Protein AF-A0A2G6NQ14-F1 (afdb_monomer_lite)

Sequence (121 aa):
MKSPTEVLWEIFKLPFILIKEILIFLVKGHVLNDKTGAEFSKSSDYKKYLNSTNNGLLVDGHKLKLTPKHSYMHMMTVGRPGTYKTSGFIIPNIMEKAKTNCSLVINDPKREIHENTAGFL

pLDDT: mean 89.45, std 5.78, range [68.38, 96.25]

Secondary structure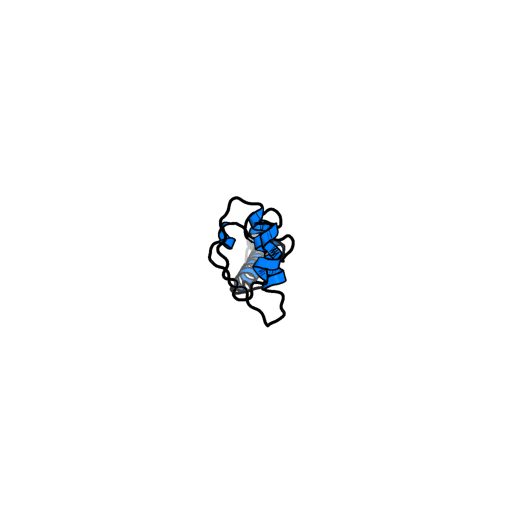 (DSSP, 8-state):
---HHHHHHHHHHHHHHHHHHHHHHHHHHHHHT---S--PPPHHHHTTTEETT--S-BSSSSS-EE-HHHHTS-------TTSSHIIIIIHHHHHHHHTSS-------TTSHHHHHHGGG-

Radius of gyration: 28.86 Å; chains: 1; bounding box: 61×29×87 Å

Structure (mmCIF, N/CA/C/O backbone):
data_AF-A0A2G6NQ14-F1
#
_entry.id   AF-A0A2G6NQ14-F1
#
loop_
_atom_site.group_PDB
_atom_site.id
_atom_site.type_symbol
_atom_site.label_atom_id
_atom_site.label_alt_id
_atom_site.label_comp_id
_atom_site.label_asym_id
_atom_site.label_entity_id
_atom_site.label_seq_id
_atom_site.pdbx_PDB_ins_code
_atom_site.Cartn_x
_atom_site.Cartn_y
_atom_site.Cartn_z
_atom_site.occupancy
_atom_site.B_iso_or_equiv
_atom_site.auth_seq_id
_atom_site.auth_comp_id
_atom_site.auth_asym_id
_atom_site.auth_atom_id
_atom_site.pdbx_PDB_model_num
ATOM 1 N N . MET A 1 1 ? 30.840 16.351 -65.582 1.00 70.75 1 MET A N 1
ATOM 2 C CA . MET A 1 1 ? 31.472 15.255 -64.812 1.00 70.75 1 MET A CA 1
ATOM 3 C C . MET A 1 1 ? 31.751 15.787 -63.420 1.00 70.75 1 MET A C 1
ATOM 5 O O . MET A 1 1 ? 32.340 16.856 -63.341 1.00 70.75 1 MET A O 1
ATOM 9 N N . LYS A 1 2 ? 31.277 15.118 -62.359 1.00 68.38 2 LYS A N 1
ATOM 10 C CA . LYS A 1 2 ? 31.627 15.506 -60.982 1.00 68.38 2 LYS A CA 1
ATOM 11 C C . LYS A 1 2 ? 33.134 15.346 -60.777 1.00 68.38 2 LYS A C 1
ATOM 13 O O . LYS A 1 2 ? 33.726 14.412 -61.323 1.00 68.38 2 LYS A O 1
ATOM 18 N N . SER A 1 3 ? 33.738 16.255 -60.020 1.00 81.31 3 SER A N 1
ATOM 19 C CA . SER A 1 3 ? 35.160 16.185 -59.681 1.00 81.31 3 SER A CA 1
ATOM 20 C C . SER A 1 3 ? 35.444 14.927 -58.839 1.00 81.31 3 SER A C 1
ATOM 22 O O . SER A 1 3 ? 34.628 14.580 -57.982 1.00 81.31 3 SER A O 1
ATOM 24 N N . PRO A 1 4 ? 36.601 14.253 -58.999 1.00 80.00 4 PRO A N 1
ATOM 25 C CA . PRO A 1 4 ? 36.987 13.107 -58.166 1.00 80.00 4 PRO A CA 1
ATOM 26 C C . PRO A 1 4 ? 36.913 13.392 -56.656 1.00 80.00 4 PRO A C 1
ATOM 28 O O . PRO A 1 4 ? 36.573 12.515 -55.863 1.00 80.00 4 PRO A O 1
ATOM 31 N N . THR A 1 5 ? 37.179 14.639 -56.258 1.00 81.00 5 THR A N 1
ATOM 32 C CA . THR A 1 5 ? 37.089 15.095 -54.864 1.00 81.00 5 THR A CA 1
ATOM 33 C C . THR A 1 5 ? 35.648 15.191 -54.358 1.00 81.00 5 THR A C 1
ATOM 35 O O . THR A 1 5 ? 35.390 14.912 -53.190 1.00 81.00 5 THR A O 1
ATOM 38 N N . GLU A 1 6 ? 34.691 15.519 -55.229 1.00 81.25 6 GLU A N 1
ATOM 39 C CA . GLU A 1 6 ? 33.263 15.565 -54.890 1.00 81.25 6 GLU A CA 1
ATOM 40 C C . GLU A 1 6 ? 32.702 14.156 -54.680 1.00 81.25 6 GLU A C 1
ATOM 42 O O . GLU A 1 6 ? 31.927 13.934 -53.753 1.00 81.25 6 GLU A O 1
ATOM 47 N N . VAL A 1 7 ? 33.145 13.187 -55.488 1.00 81.31 7 VAL A N 1
ATOM 48 C CA . VAL A 1 7 ? 32.735 11.779 -55.363 1.00 81.31 7 VAL A CA 1
ATOM 49 C C . VAL A 1 7 ? 33.241 11.171 -54.050 1.00 81.31 7 VAL A C 1
ATOM 51 O O . VAL A 1 7 ? 32.478 10.525 -53.333 1.00 81.31 7 VAL A O 1
ATOM 54 N N . LEU A 1 8 ? 34.502 11.428 -53.686 1.00 79.75 8 LEU A N 1
ATOM 55 C CA . LEU A 1 8 ? 35.075 10.994 -52.404 1.00 79.75 8 LEU A CA 1
ATOM 56 C C . LEU A 1 8 ? 34.334 11.598 -51.202 1.00 79.75 8 LEU A C 1
ATOM 58 O O . LEU A 1 8 ? 34.091 10.915 -50.206 1.00 79.75 8 LEU A O 1
ATOM 62 N N . TRP A 1 9 ? 33.938 12.866 -51.307 1.00 81.38 9 TRP A N 1
ATOM 63 C CA . TRP A 1 9 ? 33.191 13.559 -50.261 1.00 81.38 9 TRP A CA 1
ATOM 64 C C . TRP A 1 9 ? 31.756 13.042 -50.102 1.00 81.38 9 TRP A C 1
ATOM 66 O O . TRP A 1 9 ? 31.259 12.944 -48.978 1.00 81.38 9 TRP A O 1
ATOM 76 N N . GLU A 1 10 ? 31.094 12.671 -51.201 1.00 81.81 10 GLU A N 1
ATOM 77 C CA . GLU A 1 10 ? 29.778 12.023 -51.153 1.00 81.81 10 GLU A CA 1
ATOM 78 C C . GLU A 1 10 ? 29.854 10.659 -50.463 1.00 81.81 10 GLU A C 1
ATOM 80 O O . GLU A 1 10 ? 29.063 10.401 -49.555 1.00 81.81 10 GLU A O 1
ATOM 85 N N . ILE A 1 11 ? 30.853 9.836 -50.797 1.00 83.00 11 ILE A N 1
ATOM 86 C CA . ILE A 1 11 ? 31.058 8.521 -50.168 1.00 83.00 11 ILE A CA 1
ATOM 87 C C . ILE A 1 11 ? 31.311 8.659 -48.662 1.00 83.00 11 ILE A C 1
ATOM 89 O O . ILE A 1 11 ? 30.742 7.913 -47.865 1.00 83.00 11 ILE A O 1
ATOM 93 N N . PHE A 1 12 ? 32.107 9.649 -48.256 1.00 87.88 12 PHE A N 1
ATOM 94 C CA . PHE A 1 12 ? 32.409 9.899 -46.846 1.00 87.88 12 PHE A CA 1
ATOM 95 C C . PHE A 1 12 ? 31.173 10.305 -46.021 1.00 87.88 12 PHE A C 1
ATOM 97 O O . PHE A 1 12 ? 31.077 9.976 -44.839 1.00 87.88 12 PHE A O 1
ATOM 104 N N . LYS A 1 13 ? 30.201 10.998 -46.628 1.00 87.44 13 LYS A N 1
ATOM 105 C CA . LYS A 1 13 ? 28.978 11.464 -45.947 1.00 87.44 13 LYS A CA 1
ATOM 106 C C . LYS A 1 13 ? 27.884 10.407 -45.819 1.00 87.44 13 LYS A C 1
ATOM 108 O O . LYS A 1 13 ? 27.055 10.517 -44.914 1.00 87.44 13 LYS A O 1
ATOM 113 N N . LEU A 1 14 ? 27.873 9.397 -46.690 1.00 84.88 14 LEU A N 1
ATOM 114 C CA . LEU A 1 14 ? 26.878 8.318 -46.683 1.00 84.88 14 LEU A CA 1
ATOM 115 C C . LEU A 1 14 ? 26.645 7.667 -45.305 1.00 84.88 14 LEU A C 1
ATOM 117 O O . LEU A 1 14 ? 25.479 7.567 -44.917 1.00 84.88 14 LEU A O 1
ATOM 121 N N . PRO A 1 15 ? 27.670 7.270 -44.521 1.00 86.50 15 PRO A N 1
ATOM 122 C CA . PRO A 1 15 ? 27.442 6.659 -43.209 1.00 86.50 15 PRO A CA 1
ATOM 123 C C . PRO A 1 15 ? 26.750 7.610 -42.225 1.00 86.50 15 PRO A C 1
ATOM 125 O O . PRO A 1 15 ? 25.872 7.187 -41.479 1.00 86.50 15 PRO A O 1
ATOM 128 N N . PHE A 1 16 ? 27.077 8.904 -42.249 1.00 90.25 16 PHE A N 1
ATOM 129 C CA . PHE A 1 16 ? 26.460 9.897 -41.364 1.00 90.25 16 PHE A CA 1
ATOM 130 C C . PHE A 1 16 ? 24.995 10.162 -41.719 1.00 90.25 16 PHE A C 1
ATOM 132 O O . PHE A 1 16 ? 24.162 10.314 -40.826 1.00 90.25 16 PHE A O 1
ATOM 139 N N . ILE A 1 17 ? 24.670 10.181 -43.016 1.00 88.31 17 ILE A N 1
ATOM 140 C CA . ILE A 1 17 ? 23.284 10.287 -43.490 1.00 88.31 17 ILE A CA 1
ATOM 141 C C . ILE A 1 17 ? 22.499 9.045 -43.056 1.00 88.31 17 ILE A C 1
ATOM 143 O O . ILE A 1 17 ? 21.422 9.179 -42.485 1.00 88.31 17 ILE A O 1
ATOM 147 N N . LEU A 1 18 ? 23.064 7.849 -43.234 1.00 90.81 18 LEU A N 1
ATOM 148 C CA . LEU A 1 18 ? 22.415 6.601 -42.836 1.00 90.81 18 LEU A CA 1
ATOM 149 C C . LEU A 1 18 ? 22.150 6.543 -41.322 1.00 90.81 18 LEU A C 1
ATOM 151 O O . LEU A 1 18 ? 21.047 6.201 -40.902 1.00 90.81 18 LEU A O 1
ATOM 155 N N . ILE A 1 19 ? 23.128 6.937 -40.500 1.00 92.56 19 ILE A N 1
ATOM 156 C CA . ILE A 1 19 ? 22.975 7.021 -39.038 1.00 92.56 19 ILE A CA 1
ATOM 157 C C . ILE A 1 19 ? 21.860 8.001 -38.664 1.00 92.56 19 ILE A C 1
ATOM 159 O O . ILE A 1 19 ? 21.044 7.692 -37.796 1.00 92.56 19 ILE A O 1
ATOM 163 N N . LYS A 1 20 ? 21.796 9.165 -39.321 1.00 92.56 20 LYS A N 1
ATOM 164 C CA . LYS A 1 20 ? 20.746 10.162 -39.084 1.00 92.56 20 LYS A CA 1
ATOM 165 C C . LYS A 1 20 ? 19.358 9.599 -39.400 1.00 92.56 20 LYS A C 1
ATOM 167 O O . LYS A 1 20 ? 18.454 9.768 -38.587 1.00 92.56 20 LYS A O 1
ATOM 172 N N . GLU A 1 21 ? 19.193 8.919 -40.532 1.00 88.88 21 GLU A N 1
ATOM 173 C CA . GLU A 1 21 ? 17.908 8.320 -40.914 1.00 88.88 21 GLU A CA 1
ATOM 174 C C . GLU A 1 21 ? 17.485 7.204 -39.948 1.00 88.88 21 GLU A C 1
ATOM 176 O O . GLU A 1 21 ? 16.329 7.158 -39.528 1.00 88.88 21 GLU A O 1
ATOM 181 N N . ILE A 1 22 ? 18.426 6.361 -39.505 1.00 90.69 22 ILE A N 1
ATOM 182 C CA . ILE A 1 22 ? 18.168 5.338 -38.477 1.00 90.69 22 ILE A CA 1
ATOM 183 C C . ILE A 1 22 ? 17.756 5.993 -37.154 1.00 90.69 22 ILE A C 1
ATOM 185 O O . ILE A 1 22 ? 16.787 5.567 -36.527 1.00 90.69 22 ILE A O 1
ATOM 189 N N . LEU A 1 23 ? 18.455 7.047 -36.729 1.00 91.94 23 LEU A N 1
ATOM 190 C CA . LEU A 1 23 ? 18.142 7.760 -35.493 1.00 91.94 23 LEU A CA 1
ATOM 191 C C . LEU A 1 23 ? 16.746 8.395 -35.557 1.00 91.94 23 LEU A C 1
ATOM 193 O O . LEU A 1 23 ? 15.964 8.252 -34.618 1.00 91.94 23 LEU A O 1
ATOM 197 N N . ILE A 1 24 ? 16.409 9.045 -36.675 1.00 89.94 24 ILE A N 1
ATOM 198 C CA . ILE A 1 24 ? 15.078 9.618 -36.911 1.00 89.94 24 ILE A CA 1
ATOM 199 C C . ILE A 1 24 ? 14.017 8.520 -36.881 1.00 89.94 24 ILE A C 1
ATOM 201 O O . ILE A 1 24 ? 12.982 8.699 -36.242 1.00 89.94 24 ILE A O 1
ATOM 205 N N . PHE A 1 25 ? 14.269 7.381 -37.527 1.00 90.06 25 PHE A N 1
ATOM 206 C CA . PHE A 1 25 ? 13.352 6.247 -37.528 1.00 90.06 25 PHE A CA 1
ATOM 207 C C . PHE A 1 25 ? 13.106 5.704 -36.114 1.00 90.06 25 PHE A C 1
ATOM 209 O O . PHE A 1 25 ? 11.954 5.497 -35.738 1.00 90.06 25 PHE A O 1
ATOM 216 N N . LEU A 1 26 ? 14.157 5.537 -35.306 1.00 88.81 26 LEU A N 1
ATOM 217 C CA . LEU A 1 26 ? 14.043 5.061 -33.924 1.00 88.81 26 LEU A CA 1
ATOM 218 C C . LEU A 1 26 ? 13.287 6.052 -33.033 1.00 88.81 26 LEU A C 1
ATOM 220 O O . LEU A 1 26 ? 12.372 5.652 -32.313 1.00 88.81 26 LEU A O 1
ATOM 224 N N . VAL A 1 27 ? 13.620 7.344 -33.110 1.00 88.00 27 VAL A N 1
ATOM 225 C CA . VAL A 1 27 ? 12.934 8.395 -32.339 1.00 88.00 27 VAL A CA 1
ATOM 226 C C . VAL A 1 27 ? 11.464 8.476 -32.744 1.00 88.00 27 VAL A C 1
ATOM 228 O O . VAL A 1 27 ? 10.583 8.453 -31.886 1.00 88.00 27 VAL A O 1
ATOM 231 N N . LYS A 1 28 ? 11.178 8.505 -34.048 1.00 84.88 28 LYS A N 1
ATOM 232 C CA . LYS A 1 28 ? 9.810 8.574 -34.572 1.00 84.88 28 LYS A CA 1
ATOM 233 C C . LYS A 1 28 ? 9.016 7.315 -34.223 1.00 84.88 28 LYS A C 1
ATOM 235 O O . LYS A 1 28 ? 7.858 7.423 -33.840 1.00 84.88 28 LYS A O 1
ATOM 240 N N . GLY A 1 29 ? 9.642 6.141 -34.286 1.00 81.12 29 GLY A N 1
ATOM 241 C CA . GLY A 1 29 ? 9.044 4.876 -33.871 1.00 81.12 29 GLY A CA 1
ATOM 242 C C . GLY A 1 29 ? 8.717 4.836 -32.380 1.00 81.12 29 GLY A C 1
ATOM 243 O O . GLY A 1 29 ? 7.668 4.320 -32.012 1.00 81.12 29 GLY A O 1
ATOM 244 N N . HIS A 1 30 ? 9.561 5.407 -31.520 1.00 80.81 30 HIS A N 1
ATOM 245 C CA . HIS A 1 30 ? 9.285 5.478 -30.085 1.00 80.81 30 HIS A CA 1
ATOM 246 C C . HIS A 1 30 ? 8.148 6.460 -29.768 1.00 80.81 30 HIS A C 1
ATOM 248 O O . HIS A 1 30 ? 7.215 6.098 -29.061 1.00 80.81 30 HIS A O 1
ATOM 254 N N . VAL A 1 31 ? 8.178 7.659 -30.360 1.00 80.56 31 VAL A N 1
ATOM 255 C CA . VAL A 1 31 ? 7.166 8.707 -30.138 1.00 80.56 31 VAL A CA 1
ATOM 256 C C . VAL A 1 31 ? 5.793 8.308 -30.685 1.00 80.56 31 VAL A C 1
ATOM 258 O O . VAL A 1 31 ? 4.782 8.556 -30.040 1.00 80.56 31 VAL A O 1
ATOM 261 N N . LEU A 1 32 ? 5.732 7.672 -31.860 1.00 78.44 32 LEU A N 1
ATOM 262 C CA . LEU A 1 32 ? 4.459 7.252 -32.461 1.00 78.44 32 LEU A CA 1
ATOM 263 C C . LEU A 1 32 ? 3.849 6.011 -31.797 1.00 78.44 32 LEU A C 1
ATOM 265 O O . LEU A 1 32 ? 2.648 5.789 -31.927 1.00 78.44 32 LEU A O 1
ATOM 269 N N . ASN A 1 33 ? 4.658 5.198 -31.114 1.00 74.50 33 ASN A N 1
ATOM 270 C CA . ASN A 1 33 ? 4.178 4.032 -30.371 1.00 74.50 33 ASN A CA 1
ATOM 271 C C . ASN A 1 33 ? 3.864 4.343 -28.905 1.00 74.50 33 ASN A C 1
ATOM 273 O O . ASN A 1 33 ? 3.498 3.422 -28.170 1.00 74.50 33 ASN A O 1
ATOM 277 N N . ASP A 1 34 ? 4.002 5.600 -28.475 1.00 75.62 34 ASP A N 1
ATOM 278 C CA . ASP A 1 34 ? 3.629 5.997 -27.127 1.00 75.62 34 ASP A CA 1
ATOM 279 C C . ASP A 1 34 ? 2.102 5.938 -26.990 1.00 75.62 34 ASP A C 1
ATOM 281 O O . ASP A 1 34 ? 1.352 6.689 -27.621 1.00 75.62 34 ASP A O 1
ATOM 285 N N . LYS A 1 35 ? 1.627 4.961 -26.219 1.00 78.38 35 LYS A N 1
ATOM 286 C CA . LYS A 1 35 ? 0.200 4.728 -26.005 1.00 78.38 35 LYS A CA 1
ATOM 287 C C . LYS A 1 35 ? -0.211 5.476 -24.750 1.00 78.38 35 LYS A C 1
ATOM 289 O O . LYS A 1 35 ? 0.043 5.023 -23.639 1.00 78.38 35 LYS A O 1
ATOM 294 N N . THR A 1 36 ? -0.888 6.604 -24.924 1.00 79.81 36 THR A N 1
ATOM 295 C CA . THR A 1 36 ? -1.510 7.318 -23.809 1.00 79.81 36 THR A CA 1
ATOM 296 C C . THR A 1 36 ? -2.786 6.592 -23.376 1.00 79.81 36 THR A C 1
ATOM 298 O O . THR A 1 36 ? -3.618 6.213 -24.200 1.00 79.81 36 THR A O 1
ATOM 301 N N . GLY A 1 37 ? -2.945 6.352 -22.073 1.00 83.25 37 GLY A N 1
ATOM 302 C CA . GLY A 1 37 ? -4.126 5.671 -21.545 1.00 83.25 37 GLY A CA 1
ATOM 303 C C . GLY A 1 37 ? -3.884 4.955 -20.222 1.00 83.25 37 GLY A C 1
ATOM 304 O O . GLY A 1 37 ? -2.883 5.177 -19.546 1.00 83.25 37 GLY A O 1
ATOM 305 N N . ALA A 1 38 ? -4.837 4.102 -19.848 1.00 87.56 38 ALA A N 1
ATOM 306 C CA . ALA A 1 38 ? -4.706 3.231 -18.691 1.00 87.56 38 ALA A CA 1
ATOM 307 C C . ALA A 1 38 ? -3.952 1.955 -19.079 1.00 87.56 38 ALA A C 1
ATOM 309 O O . ALA A 1 38 ? -4.326 1.262 -20.024 1.00 87.56 38 ALA A O 1
ATOM 310 N N . GLU A 1 39 ? -2.926 1.623 -18.306 1.00 88.69 39 GLU A N 1
ATOM 311 C CA . GLU A 1 39 ? -2.198 0.367 -18.421 1.00 88.69 39 GLU A CA 1
ATOM 312 C C . GLU A 1 39 ? -2.094 -0.319 -17.060 1.00 88.69 39 GLU A C 1
ATOM 314 O O . GLU A 1 39 ? -2.210 0.309 -16.003 1.00 88.69 39 GLU A O 1
ATOM 319 N N . PHE A 1 40 ? -1.864 -1.631 -17.079 1.00 90.94 40 PHE A N 1
ATOM 320 C CA . PHE A 1 40 ? -1.488 -2.329 -15.861 1.00 90.94 40 PHE A CA 1
ATOM 321 C C . PHE A 1 40 ? -0.091 -1.882 -15.443 1.00 90.94 40 PHE A C 1
ATOM 323 O O . PHE A 1 40 ? 0.886 -2.074 -16.163 1.00 90.94 40 PHE A O 1
ATOM 330 N N . SER A 1 41 ? -0.015 -1.299 -14.252 1.00 89.50 41 SER A N 1
ATOM 331 C CA . SER A 1 41 ? 1.232 -0.815 -13.676 1.00 89.50 41 SER A CA 1
ATOM 332 C C . SER A 1 41 ? 2.233 -1.956 -13.475 1.00 89.50 41 SER A C 1
ATOM 334 O O . SER A 1 41 ? 1.886 -3.008 -12.924 1.00 89.50 41 SER A O 1
ATOM 336 N N . LYS A 1 42 ? 3.495 -1.748 -13.865 1.00 92.25 42 LYS A N 1
ATOM 337 C CA . LYS A 1 42 ? 4.581 -2.675 -13.521 1.00 92.25 42 LYS A CA 1
ATOM 338 C C . LYS A 1 42 ? 5.015 -2.436 -12.081 1.00 92.25 42 LYS A C 1
ATOM 340 O O . LYS A 1 42 ? 4.838 -1.354 -11.520 1.00 92.25 42 LYS A O 1
ATOM 345 N N . SER A 1 43 ? 5.695 -3.415 -11.483 1.00 91.50 43 SER A N 1
ATOM 346 C CA . SER A 1 43 ? 6.239 -3.252 -10.130 1.00 91.50 43 SER A CA 1
ATOM 347 C C . SER A 1 43 ? 7.194 -2.074 -9.974 1.00 91.50 43 SER A C 1
ATOM 349 O O . SER A 1 43 ? 7.280 -1.523 -8.883 1.00 91.50 43 SER A O 1
ATOM 351 N N . SER A 1 44 ? 7.905 -1.665 -11.022 1.00 91.75 44 SER A N 1
ATOM 352 C CA . SER A 1 44 ? 8.726 -0.447 -11.005 1.00 91.75 44 SER A CA 1
ATOM 353 C C . SER A 1 44 ? 7.900 0.825 -10.828 1.00 91.75 44 SER A C 1
ATOM 355 O O . SER A 1 44 ? 8.364 1.781 -10.205 1.00 91.75 44 SER A O 1
ATOM 357 N N . ASP A 1 45 ? 6.684 0.834 -11.363 1.00 91.44 45 ASP A N 1
ATOM 358 C CA . ASP A 1 45 ? 5.892 2.045 -11.522 1.00 91.44 45 ASP A CA 1
ATOM 359 C C . ASP A 1 45 ? 5.115 2.307 -10.238 1.00 91.44 45 ASP A C 1
ATOM 361 O O . ASP A 1 45 ? 5.221 3.396 -9.665 1.00 91.44 45 ASP A O 1
ATOM 365 N N . TYR A 1 46 ? 4.438 1.278 -9.708 1.00 93.25 46 TYR A N 1
ATOM 366 C CA . TYR A 1 46 ? 3.687 1.438 -8.468 1.00 93.25 46 TYR A CA 1
ATOM 367 C C . TYR A 1 46 ? 4.567 1.558 -7.230 1.00 93.25 46 TYR A C 1
ATOM 369 O O . TYR A 1 46 ? 4.142 2.192 -6.268 1.00 93.25 46 TYR A O 1
ATOM 377 N N . LYS A 1 47 ? 5.797 1.019 -7.220 1.00 94.62 47 LYS A N 1
ATOM 378 C CA . LYS A 1 47 ? 6.698 1.092 -6.046 1.00 94.62 47 LYS A CA 1
ATOM 379 C C . LYS A 1 47 ? 6.917 2.522 -5.543 1.00 94.62 47 LYS A C 1
ATOM 381 O O . LYS A 1 47 ? 7.162 2.713 -4.352 1.00 94.62 47 LYS A O 1
ATOM 386 N N . LYS A 1 48 ? 6.789 3.515 -6.430 1.00 93.25 48 LYS A N 1
ATOM 387 C CA . LYS A 1 48 ? 6.886 4.947 -6.111 1.00 93.25 48 LYS A CA 1
ATOM 388 C C . LYS A 1 48 ? 5.788 5.423 -5.154 1.00 93.25 48 LYS A C 1
ATOM 390 O O . LYS A 1 48 ? 6.026 6.338 -4.374 1.00 93.25 48 LYS A O 1
ATOM 395 N N . TYR A 1 49 ? 4.599 4.819 -5.203 1.00 93.62 49 TYR A N 1
ATOM 396 C CA . TYR A 1 49 ? 3.442 5.230 -4.398 1.00 93.62 49 TYR A CA 1
ATOM 397 C C . TYR A 1 49 ? 2.828 4.117 -3.538 1.00 93.62 49 TYR A C 1
ATOM 399 O O . TYR A 1 49 ? 2.064 4.439 -2.630 1.00 93.62 49 TYR A O 1
ATOM 407 N N . LEU A 1 50 ? 3.173 2.850 -3.778 1.00 96.12 50 LEU A N 1
ATOM 408 C CA . LEU A 1 50 ? 2.687 1.658 -3.085 1.00 96.12 50 LEU A CA 1
ATOM 409 C C . LEU A 1 50 ? 3.868 0.735 -2.737 1.00 96.12 50 LEU A C 1
ATOM 411 O O . LEU A 1 50 ? 4.431 0.060 -3.599 1.00 96.12 50 LEU A O 1
ATOM 415 N N . ASN A 1 51 ? 4.263 0.704 -1.466 1.00 96.25 51 ASN A N 1
ATOM 416 C CA . ASN A 1 51 ? 5.370 -0.115 -0.966 1.00 96.25 51 ASN A CA 1
ATOM 417 C C . ASN A 1 51 ? 5.232 -0.339 0.552 1.00 96.25 51 ASN A C 1
ATOM 419 O O . ASN A 1 51 ? 4.387 0.268 1.204 1.00 96.25 51 ASN A O 1
ATOM 423 N N . SER A 1 52 ? 6.049 -1.221 1.129 1.00 95.62 52 SER A N 1
ATOM 424 C CA . SER A 1 52 ? 5.945 -1.579 2.552 1.00 95.62 52 SER A CA 1
ATOM 425 C C . SER A 1 52 ? 6.480 -0.530 3.521 1.00 95.62 52 SER A C 1
ATOM 427 O O . SER A 1 52 ? 6.122 -0.546 4.696 1.00 95.62 52 SER A O 1
ATOM 429 N N . THR A 1 53 ? 7.328 0.376 3.040 1.00 93.94 53 THR A N 1
ATOM 430 C CA . THR A 1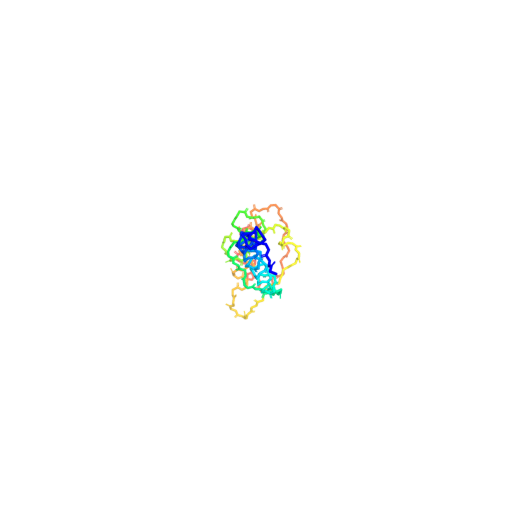 53 ? 7.933 1.445 3.844 1.00 93.94 53 THR A CA 1
ATOM 431 C C . THR A 1 53 ? 7.045 2.680 3.968 1.00 93.94 53 THR A C 1
ATOM 433 O O . THR A 1 53 ? 7.327 3.560 4.773 1.00 93.94 53 THR A O 1
ATOM 436 N N . ASN A 1 54 ? 5.974 2.769 3.178 1.00 95.56 54 ASN A N 1
ATOM 437 C CA . ASN A 1 54 ? 5.033 3.875 3.257 1.00 95.56 54 ASN A CA 1
ATOM 438 C C . ASN A 1 54 ? 4.169 3.804 4.528 1.00 95.56 54 ASN A C 1
ATOM 440 O O . ASN A 1 54 ? 3.924 2.736 5.083 1.00 95.56 54 ASN A O 1
ATOM 444 N N . ASN A 1 55 ? 3.621 4.956 4.929 1.00 92.69 55 ASN A N 1
ATOM 445 C CA . ASN A 1 55 ? 2.858 5.114 6.177 1.00 92.69 55 ASN A CA 1
ATOM 446 C C . ASN A 1 55 ? 1.366 5.438 5.964 1.00 92.69 55 ASN A C 1
ATOM 448 O O . ASN A 1 55 ? 0.666 5.841 6.894 1.00 92.69 55 ASN A O 1
ATOM 452 N N . GLY A 1 56 ? 0.863 5.299 4.738 1.00 94.44 56 GLY A N 1
ATOM 453 C CA . GLY A 1 56 ? -0.543 5.513 4.402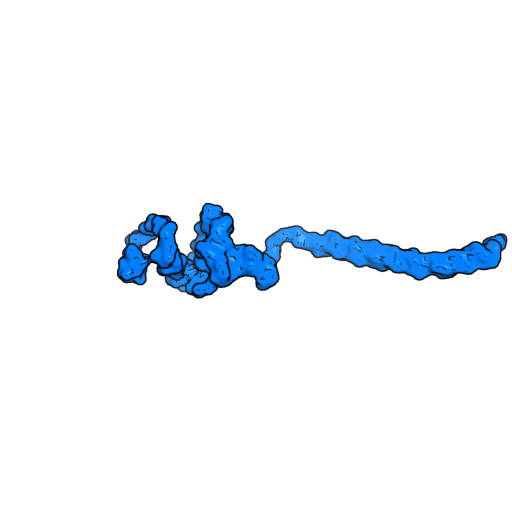 1.00 94.44 56 GLY A CA 1
ATOM 454 C C . GLY A 1 56 ? -1.407 4.268 4.605 1.00 94.44 56 GLY A C 1
ATOM 455 O O . GLY A 1 56 ? -1.168 3.493 5.532 1.00 94.44 56 GLY A O 1
ATOM 456 N N . LEU A 1 57 ? -2.451 4.113 3.794 1.00 94.88 57 LEU A N 1
ATOM 457 C CA . LEU A 1 57 ? -3.399 2.999 3.883 1.00 94.88 57 LEU A CA 1
ATOM 458 C C . LEU A 1 57 ? -2.819 1.722 3.267 1.00 94.88 57 LEU A C 1
ATOM 460 O O . LEU A 1 57 ? -2.145 1.770 2.238 1.00 94.88 57 LEU A O 1
ATOM 464 N N . LEU A 1 58 ? -3.094 0.587 3.898 1.00 95.31 58 LEU A N 1
ATOM 465 C CA . LEU A 1 58 ? -2.733 -0.751 3.447 1.00 95.31 58 LEU A CA 1
ATOM 466 C C . LEU A 1 58 ? -3.704 -1.205 2.349 1.00 95.31 58 LEU A C 1
ATOM 468 O O . LEU A 1 58 ? -4.914 -1.179 2.557 1.00 95.31 58 LEU A O 1
ATOM 472 N N . VAL A 1 59 ? -3.203 -1.609 1.182 1.00 93.56 59 VAL A N 1
ATOM 473 C CA . VAL A 1 59 ? -4.065 -1.931 0.022 1.00 93.56 59 VAL A CA 1
ATOM 474 C C . VAL A 1 59 ? -4.119 -3.425 -0.272 1.00 93.56 59 VAL A C 1
ATOM 476 O O . VAL A 1 59 ? -5.153 -3.925 -0.699 1.00 93.56 59 VAL A O 1
ATOM 479 N N . ASP A 1 60 ? -3.032 -4.152 -0.020 1.00 90.88 60 ASP A N 1
ATOM 480 C CA . ASP A 1 60 ? -2.937 -5.598 -0.263 1.00 90.88 60 ASP A CA 1
ATOM 481 C C . ASP A 1 60 ? -3.440 -6.451 0.914 1.00 90.88 60 ASP A C 1
ATOM 483 O O . ASP A 1 60 ? -3.376 -7.676 0.853 1.00 90.88 60 ASP A O 1
ATOM 487 N N . GLY A 1 61 ? -3.881 -5.810 2.001 1.00 90.12 61 GLY A N 1
ATOM 488 C CA . GLY A 1 61 ? -4.277 -6.476 3.241 1.00 90.12 61 GLY A CA 1
ATOM 489 C C . GLY A 1 61 ? -3.115 -7.081 4.034 1.00 90.12 61 GLY A C 1
ATOM 490 O O . GLY A 1 61 ? -3.365 -7.794 5.002 1.00 90.12 61 GLY A O 1
ATOM 491 N N . HIS A 1 62 ? -1.858 -6.815 3.652 1.00 91.06 62 HIS A N 1
ATOM 492 C CA . HIS A 1 62 ? -0.694 -7.438 4.281 1.00 91.06 62 HIS A CA 1
ATOM 493 C C . HIS A 1 62 ? 0.473 -6.475 4.524 1.00 91.06 62 HIS A C 1
ATOM 495 O O . HIS A 1 62 ? 0.769 -6.163 5.676 1.00 91.06 62 HIS A O 1
ATOM 501 N N . LYS A 1 63 ? 1.161 -5.997 3.474 1.00 94.19 63 LYS A N 1
ATOM 502 C CA . LYS A 1 63 ? 2.363 -5.152 3.636 1.00 94.19 63 LYS A CA 1
ATOM 503 C C . LYS A 1 63 ? 2.379 -3.877 2.805 1.00 94.19 63 LYS A C 1
ATOM 505 O O . LYS A 1 63 ? 3.071 -2.937 3.181 1.00 94.19 63 LYS A O 1
ATOM 510 N N . LEU A 1 64 ? 1.717 -3.839 1.655 1.00 95.81 64 LEU A N 1
ATOM 511 C CA . LEU A 1 64 ? 1.845 -2.745 0.700 1.00 95.81 64 LEU A CA 1
ATOM 512 C C . LEU A 1 64 ? 0.960 -1.568 1.102 1.00 95.81 64 LEU A C 1
ATOM 514 O O . LEU A 1 64 ? -0.268 -1.616 1.010 1.00 95.81 64 LEU A O 1
ATOM 518 N N . LYS A 1 65 ? 1.621 -0.486 1.510 1.00 96.00 65 LYS A N 1
ATOM 519 C CA . LYS A 1 65 ? 0.998 0.751 1.963 1.00 96.00 65 LYS A CA 1
ATOM 520 C C . LYS A 1 65 ? 1.127 1.840 0.908 1.00 96.00 65 LYS A C 1
ATOM 522 O O . LYS A 1 65 ? 2.153 1.975 0.233 1.00 96.00 65 LYS A O 1
ATOM 527 N N . LEU A 1 66 ? 0.083 2.641 0.765 1.00 95.81 66 LEU A N 1
ATOM 528 C CA . LEU A 1 66 ? 0.111 3.846 -0.048 1.00 95.81 66 LEU A CA 1
ATOM 529 C C . LEU A 1 66 ? 0.910 4.943 0.647 1.00 95.81 66 LEU A C 1
ATOM 531 O O . LEU A 1 66 ? 1.034 4.976 1.870 1.00 95.81 66 LEU A O 1
ATOM 535 N N . THR A 1 67 ? 1.421 5.893 -0.125 1.00 95.12 67 THR A N 1
ATOM 536 C CA . THR A 1 67 ? 1.920 7.152 0.445 1.00 95.12 67 THR A CA 1
ATOM 537 C C . THR A 1 67 ? 0.770 7.938 1.099 1.00 95.12 67 THR A C 1
ATOM 539 O O . THR A 1 67 ? -0.375 7.835 0.641 1.00 95.12 67 THR A O 1
ATOM 542 N N . PRO A 1 68 ? 1.032 8.762 2.133 1.00 91.06 68 PRO A N 1
ATOM 543 C CA . PRO A 1 68 ? -0.001 9.590 2.764 1.00 91.06 68 PRO A CA 1
ATOM 544 C C . PRO A 1 68 ? -0.772 10.459 1.762 1.00 91.06 68 PRO A C 1
ATOM 546 O O . PRO A 1 68 ? -1.997 10.502 1.806 1.00 91.06 68 PRO A O 1
ATOM 549 N N . LYS A 1 69 ? -0.063 11.053 0.787 1.00 92.69 69 LYS A N 1
ATOM 550 C CA . LYS A 1 69 ? -0.661 11.857 -0.289 1.00 92.69 69 LYS A CA 1
ATOM 551 C C . LYS A 1 69 ? -1.752 11.100 -1.048 1.00 92.69 69 LYS A C 1
ATOM 553 O O . LYS A 1 69 ? -2.798 11.671 -1.302 1.00 92.69 69 LYS A O 1
ATOM 558 N N . HIS A 1 70 ? -1.519 9.836 -1.399 1.00 90.38 70 HIS A N 1
ATOM 559 C CA . HIS A 1 70 ? -2.488 9.037 -2.160 1.00 90.38 70 HIS A CA 1
ATOM 560 C C . HIS A 1 70 ? -3.566 8.408 -1.273 1.00 90.38 70 HIS A C 1
ATOM 562 O O . HIS A 1 70 ? -4.658 8.124 -1.743 1.00 90.38 70 HIS A O 1
ATOM 568 N N . SER A 1 71 ? -3.272 8.205 0.011 1.00 89.88 71 SER A N 1
ATOM 569 C CA . SER A 1 71 ? -4.194 7.556 0.948 1.00 89.88 71 SER A CA 1
ATOM 570 C C . SER A 1 71 ? -5.398 8.424 1.309 1.00 89.88 71 SER A C 1
ATOM 572 O O . SER A 1 71 ? -6.478 7.900 1.557 1.00 89.88 71 SER A O 1
ATOM 574 N N . TYR A 1 72 ? -5.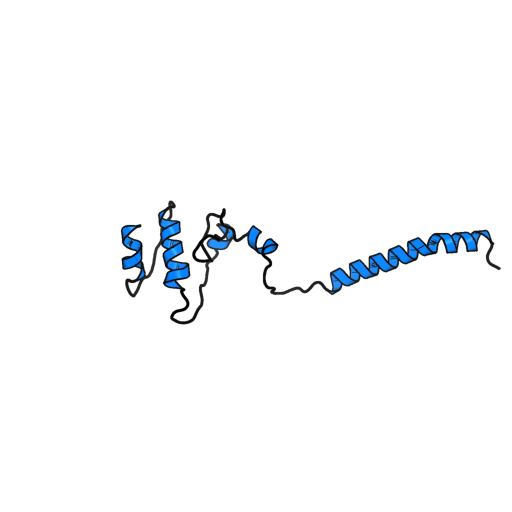218 9.745 1.359 1.00 84.94 72 TYR A N 1
ATOM 575 C CA . TYR A 1 72 ? -6.209 10.667 1.919 1.00 84.94 72 TYR A CA 1
ATOM 576 C C . TYR A 1 72 ? -6.929 11.523 0.862 1.00 84.94 72 TYR A C 1
ATOM 578 O O . TYR A 1 72 ? -7.516 12.543 1.203 1.00 84.94 72 TYR A O 1
ATOM 586 N N . MET A 1 73 ? -6.939 11.092 -0.409 1.00 85.94 73 MET A N 1
ATOM 587 C CA . MET A 1 73 ? -7.742 11.704 -1.491 1.00 85.94 73 MET A CA 1
ATOM 588 C C . MET A 1 73 ? -9.107 11.020 -1.703 1.00 85.94 73 MET A C 1
ATOM 590 O O . MET A 1 73 ? -9.634 11.030 -2.811 1.00 85.94 73 MET A O 1
ATOM 594 N N . HIS A 1 74 ? -9.671 10.427 -0.646 1.00 89.50 74 HIS A N 1
ATOM 595 C CA . HIS A 1 74 ? -10.791 9.477 -0.689 1.00 89.50 74 HIS A CA 1
ATOM 596 C C . HIS A 1 74 ? -10.465 8.188 -1.462 1.00 89.50 74 HIS A C 1
ATOM 598 O O . HIS A 1 74 ? -9.785 8.190 -2.484 1.00 89.50 74 HIS A O 1
ATOM 604 N N . MET A 1 75 ? -10.953 7.050 -0.967 1.00 89.56 75 MET A N 1
ATOM 605 C CA . MET A 1 75 ? -10.752 5.753 -1.616 1.00 89.56 75 MET A CA 1
ATOM 606 C C . MET A 1 75 ? -12.061 4.977 -1.670 1.00 89.56 75 MET A C 1
ATOM 608 O O . MET A 1 75 ? -12.872 5.041 -0.747 1.00 89.56 75 MET A O 1
ATOM 612 N N . MET A 1 76 ? -12.245 4.226 -2.753 1.00 92.12 76 MET A N 1
ATOM 613 C CA . MET A 1 76 ? -13.411 3.381 -2.976 1.00 92.12 76 MET A CA 1
ATOM 614 C C . MET A 1 76 ? -12.958 1.934 -3.149 1.00 92.12 76 MET A C 1
ATOM 616 O O . MET A 1 76 ? -12.214 1.618 -4.075 1.00 92.12 76 MET A O 1
ATOM 620 N N . THR A 1 77 ? -13.442 1.048 -2.281 1.00 91.31 77 THR A N 1
ATOM 621 C CA . THR A 1 77 ? -13.180 -0.393 -2.372 1.00 91.31 77 THR A CA 1
ATOM 622 C C . THR A 1 77 ? -14.435 -1.102 -2.868 1.00 91.31 77 THR A C 1
ATOM 624 O O . THR A 1 77 ? -15.456 -1.136 -2.180 1.00 91.31 77 THR A O 1
ATOM 627 N N . VAL A 1 78 ? -14.365 -1.683 -4.068 1.00 93.38 78 VAL A N 1
ATOM 628 C CA . VAL A 1 78 ? -15.504 -2.321 -4.749 1.00 93.38 78 VAL A CA 1
ATOM 629 C C . VAL A 1 78 ? -15.273 -3.819 -4.886 1.00 93.38 78 VAL A C 1
ATOM 631 O O . VAL A 1 78 ? -14.168 -4.275 -5.157 1.00 93.38 78 VAL A O 1
ATOM 634 N N . GLY A 1 79 ? -16.335 -4.601 -4.712 1.00 91.88 79 GLY A N 1
ATOM 635 C CA . GLY A 1 79 ? -16.297 -6.050 -4.874 1.00 91.88 79 GLY A CA 1
ATOM 636 C C . GLY A 1 79 ? -17.645 -6.690 -4.557 1.00 91.88 79 GLY A C 1
ATOM 637 O O . GLY A 1 79 ? -18.494 -6.069 -3.911 1.00 91.88 79 GLY A O 1
ATOM 638 N N . ARG A 1 80 ? -17.855 -7.934 -4.995 1.00 95.44 80 ARG A N 1
ATOM 639 C CA . ARG A 1 80 ? -19.077 -8.710 -4.706 1.00 95.44 80 ARG A CA 1
ATOM 640 C C . ARG A 1 80 ? -19.169 -9.061 -3.203 1.00 95.44 80 ARG A C 1
ATOM 642 O O . ARG A 1 80 ? -18.210 -8.856 -2.451 1.00 95.44 80 ARG A O 1
ATOM 649 N N . PRO A 1 81 ? -20.316 -9.539 -2.695 1.00 92.44 81 PRO A N 1
ATOM 650 C CA . PRO A 1 81 ? -20.352 -10.182 -1.381 1.00 92.44 81 PRO A CA 1
ATOM 651 C C . PRO A 1 81 ? -19.300 -11.302 -1.296 1.00 92.44 81 PRO A C 1
ATOM 653 O O . PRO A 1 81 ? -19.044 -11.979 -2.288 1.00 92.44 81 PRO A O 1
ATOM 656 N N . GLY A 1 82 ? -18.639 -11.449 -0.145 1.00 89.19 82 GLY A N 1
ATOM 657 C CA . GLY A 1 82 ? -17.587 -12.457 0.052 1.00 89.19 82 GLY A CA 1
ATOM 658 C C . GLY A 1 82 ? -16.217 -12.136 -0.567 1.00 89.19 82 GLY A C 1
ATOM 659 O O . GLY A 1 82 ? -15.280 -12.895 -0.365 1.00 89.19 82 GLY A O 1
ATOM 660 N N . THR A 1 83 ? -16.032 -11.007 -1.264 1.00 91.31 83 THR A N 1
ATOM 661 C CA . THR A 1 83 ? -14.734 -10.658 -1.887 1.00 91.31 83 THR A CA 1
ATOM 662 C C . THR A 1 83 ? -13.785 -9.907 -0.951 1.00 91.31 83 THR A C 1
ATOM 664 O O . THR A 1 83 ? -13.087 -8.994 -1.384 1.00 91.31 83 THR A O 1
ATOM 667 N N . TYR A 1 84 ? -13.796 -10.232 0.343 1.00 90.56 84 TYR A N 1
ATOM 668 C CA . TYR A 1 84 ? -12.789 -9.745 1.293 1.00 90.56 84 TYR A CA 1
ATOM 669 C C . TYR A 1 84 ? -12.705 -8.212 1.467 1.00 90.56 84 TYR A C 1
ATOM 671 O O . TYR A 1 84 ? -11.675 -7.693 1.873 1.00 90.56 84 TYR A O 1
ATOM 679 N N . LYS A 1 85 ? -13.778 -7.444 1.223 1.00 93.69 85 LYS A N 1
ATOM 680 C CA . LYS A 1 85 ? -13.750 -5.979 1.451 1.00 93.69 85 LYS A CA 1
ATOM 681 C C . LYS A 1 85 ? -13.496 -5.637 2.926 1.00 93.69 85 LYS A C 1
ATOM 683 O O . LYS A 1 85 ? -12.587 -4.878 3.247 1.00 93.69 85 LYS A O 1
ATOM 688 N N . THR A 1 86 ? -14.282 -6.229 3.825 1.00 93.75 86 THR A N 1
ATOM 689 C CA . THR A 1 86 ? -14.160 -5.987 5.267 1.00 93.75 86 THR A CA 1
ATOM 690 C C . THR A 1 86 ? -12.896 -6.633 5.829 1.00 93.75 86 THR A C 1
ATOM 692 O O . THR A 1 86 ? -12.079 -5.951 6.437 1.00 93.75 86 THR A O 1
ATOM 695 N N . SER A 1 87 ? -12.696 -7.927 5.564 1.00 92.50 87 SER A N 1
ATOM 696 C CA . SER A 1 87 ? -11.571 -8.704 6.098 1.00 92.50 87 SER A CA 1
ATOM 697 C C . SER A 1 87 ? -10.219 -8.391 5.451 1.00 92.50 87 SER A C 1
ATOM 699 O O . SER A 1 87 ? -9.198 -8.510 6.114 1.00 92.50 87 SER A O 1
ATOM 701 N N . GLY A 1 88 ? -10.190 -7.994 4.178 1.00 92.25 88 GLY A N 1
ATOM 702 C CA . GLY A 1 88 ? -8.960 -7.742 3.420 1.00 92.25 88 GLY A CA 1
ATOM 703 C C . GLY A 1 88 ? -8.555 -6.272 3.330 1.00 92.25 88 GLY A C 1
ATOM 704 O O . GLY A 1 88 ? -7.381 -5.990 3.122 1.00 92.25 88 GLY A O 1
ATOM 705 N N . PHE A 1 89 ? -9.484 -5.328 3.512 1.00 94.44 89 PHE A N 1
ATOM 706 C CA . PHE A 1 89 ? -9.168 -3.899 3.447 1.00 94.44 89 PHE A CA 1
ATOM 707 C C . PHE A 1 89 ? -9.530 -3.149 4.734 1.00 94.44 89 PHE A C 1
ATOM 709 O O . PHE A 1 89 ? -8.660 -2.503 5.312 1.00 94.44 89 PHE A O 1
ATOM 716 N N . ILE A 1 90 ? -10.772 -3.241 5.223 1.00 94.69 90 ILE A N 1
ATOM 717 C CA . ILE A 1 90 ? -11.227 -2.427 6.368 1.00 94.69 90 ILE A CA 1
ATOM 718 C C . ILE A 1 90 ? -10.525 -2.821 7.675 1.00 94.69 90 ILE A C 1
ATOM 720 O O . ILE A 1 90 ? -9.839 -1.989 8.265 1.00 94.69 90 ILE A O 1
ATOM 724 N N . ILE A 1 91 ? -10.648 -4.080 8.105 1.00 95.19 91 ILE A N 1
ATOM 725 C CA . ILE A 1 91 ? -10.063 -4.567 9.366 1.00 95.19 91 ILE A CA 1
ATOM 726 C C . ILE A 1 91 ? -8.535 -4.382 9.388 1.00 95.19 91 ILE A C 1
ATOM 728 O O . ILE A 1 91 ? -8.040 -3.782 10.341 1.00 95.19 91 ILE A O 1
ATOM 732 N N . PRO A 1 92 ? -7.765 -4.780 8.352 1.00 94.75 92 PRO A N 1
ATOM 733 C CA . PRO A 1 92 ? -6.317 -4.576 8.351 1.00 94.75 92 PRO A CA 1
ATOM 734 C C . PRO A 1 92 ? -5.911 -3.105 8.474 1.00 94.75 92 PRO A C 1
ATOM 736 O O . PRO A 1 92 ? -4.954 -2.791 9.181 1.00 94.75 92 PRO A O 1
ATOM 739 N N . ASN A 1 93 ? -6.647 -2.187 7.835 1.00 94.56 93 ASN A N 1
ATOM 740 C CA . ASN A 1 93 ? -6.371 -0.759 7.977 1.00 94.56 93 ASN A CA 1
ATOM 741 C C . ASN A 1 93 ? -6.687 -0.245 9.380 1.00 94.56 93 ASN A C 1
ATOM 743 O O . ASN A 1 93 ? -5.904 0.544 9.896 1.00 94.56 93 ASN A O 1
ATOM 747 N N . ILE A 1 94 ? -7.766 -0.699 10.021 1.00 95.19 94 ILE A N 1
ATOM 748 C CA . ILE A 1 94 ? -8.064 -0.336 11.415 1.00 95.19 94 ILE A CA 1
ATOM 749 C C . ILE A 1 94 ? -6.918 -0.776 12.327 1.00 95.19 94 ILE A C 1
ATOM 751 O O . ILE A 1 94 ? -6.374 0.038 13.066 1.00 95.19 94 ILE A O 1
ATOM 755 N N . MET A 1 95 ? -6.491 -2.033 12.208 1.00 93.38 95 MET A N 1
ATOM 756 C CA . MET A 1 95 ? -5.420 -2.611 13.024 1.00 93.38 95 MET A CA 1
ATOM 757 C C . MET A 1 95 ? -4.067 -1.925 12.802 1.00 93.38 95 MET A C 1
ATOM 759 O O . MET A 1 95 ? -3.302 -1.724 13.744 1.00 93.38 95 MET A O 1
ATOM 763 N N . GLU A 1 96 ? -3.744 -1.556 11.561 1.00 92.38 96 GLU A N 1
ATOM 764 C CA . GLU A 1 96 ? -2.508 -0.829 11.262 1.00 92.38 96 GLU A CA 1
ATOM 765 C C . GLU A 1 96 ? -2.562 0.614 11.780 1.00 92.38 96 GLU A C 1
ATOM 767 O O . GLU A 1 96 ? -1.556 1.142 12.253 1.00 92.38 96 GLU A O 1
ATOM 772 N N . LYS A 1 97 ? -3.734 1.254 11.726 1.00 91.50 97 LYS A N 1
ATOM 773 C CA . LYS A 1 97 ? -3.926 2.639 12.166 1.00 91.50 97 LYS A CA 1
ATOM 774 C C . LYS A 1 97 ? -4.094 2.794 13.673 1.00 91.50 97 LYS A C 1
ATOM 776 O O . LYS A 1 97 ? -3.661 3.821 14.189 1.00 91.50 97 LYS A O 1
ATOM 781 N N . ALA A 1 98 ? -4.564 1.766 14.375 1.00 91.56 98 ALA A N 1
ATOM 782 C CA . ALA A 1 98 ? -4.564 1.697 15.838 1.00 91.56 98 ALA A CA 1
ATOM 783 C C . ALA A 1 98 ? -3.157 1.891 16.440 1.00 91.56 98 ALA A C 1
ATOM 785 O O . ALA A 1 98 ? -3.003 2.415 17.536 1.00 91.56 98 ALA A O 1
ATOM 786 N N . LYS A 1 99 ? -2.103 1.537 15.690 1.00 90.00 99 LYS A N 1
ATOM 787 C CA . LYS A 1 99 ? -0.695 1.723 16.092 1.00 90.00 99 LYS A CA 1
ATOM 788 C C . LYS A 1 99 ? -0.183 3.155 15.896 1.00 90.00 99 LYS A C 1
ATOM 790 O O . LYS A 1 99 ? 0.987 3.431 16.153 1.00 90.00 99 LYS A O 1
ATOM 795 N N . THR A 1 100 ? -1.004 4.050 15.356 1.00 89.06 100 THR A N 1
ATOM 796 C CA . THR A 1 100 ? -0.613 5.412 14.979 1.00 89.06 100 THR A CA 1
ATOM 797 C C . THR A 1 100 ? -1.505 6.428 15.677 1.00 89.06 100 THR A C 1
ATOM 799 O O . THR A 1 100 ? -2.652 6.133 15.991 1.00 89.06 100 THR A O 1
ATOM 802 N N . ASN A 1 101 ? -1.003 7.645 15.896 1.00 90.31 101 ASN A N 1
ATOM 803 C CA . ASN A 1 101 ? -1.805 8.719 16.477 1.00 90.31 101 ASN A CA 1
ATOM 804 C C . ASN A 1 101 ? -2.788 9.273 15.433 1.00 90.31 101 ASN A C 1
ATOM 806 O O . ASN A 1 101 ? -2.485 10.238 14.726 1.00 90.31 101 ASN A O 1
ATOM 810 N N . CYS A 1 102 ? -3.933 8.612 15.283 1.00 89.81 102 CYS A N 1
ATOM 811 C CA . CYS A 1 102 ? -4.992 9.017 14.370 1.00 89.81 102 CYS A CA 1
ATOM 812 C C . CYS A 1 102 ? -6.376 8.736 14.962 1.00 89.81 102 CYS A C 1
ATOM 814 O O . CYS A 1 102 ? -6.528 7.942 15.886 1.00 89.81 102 CYS A O 1
ATOM 816 N N . SER A 1 103 ? -7.392 9.387 14.404 1.00 90.88 103 SER A N 1
ATOM 817 C CA . SER A 1 103 ? -8.790 9.145 14.755 1.00 90.88 103 SER A CA 1
ATOM 818 C C . SER A 1 103 ? -9.496 8.451 13.598 1.00 90.88 103 SER A C 1
ATOM 820 O O . SER A 1 103 ? -9.365 8.864 12.444 1.00 90.88 103 SER A O 1
ATOM 822 N N . LEU A 1 104 ? -10.263 7.409 13.912 1.00 91.38 104 LEU A N 1
ATOM 823 C CA . LEU A 1 104 ? -11.075 6.668 12.954 1.00 91.38 104 LEU A CA 1
ATOM 824 C C . LEU A 1 104 ? -12.536 6.728 13.392 1.00 91.38 104 LEU A C 1
ATOM 826 O O . LEU A 1 104 ? -12.862 6.385 14.524 1.00 91.38 104 LEU A O 1
ATOM 830 N N . VAL A 1 105 ? -13.416 7.135 12.480 1.00 93.06 105 VAL A N 1
ATOM 831 C CA . VAL A 1 105 ? -14.867 7.035 12.660 1.00 93.06 105 VAL A CA 1
ATOM 832 C C . VAL A 1 105 ? -15.368 5.988 11.682 1.00 93.06 105 VAL A C 1
ATOM 834 O O . VAL A 1 105 ? -15.203 6.132 10.470 1.00 93.06 105 VAL A O 1
ATOM 837 N N . ILE A 1 106 ? -15.941 4.914 12.215 1.00 92.88 106 ILE A N 1
ATOM 838 C CA . ILE A 1 106 ? -16.340 3.742 11.438 1.00 92.88 106 ILE A CA 1
ATOM 839 C C . ILE A 1 106 ? -17.841 3.548 11.609 1.00 92.88 106 ILE A C 1
ATOM 841 O O . ILE A 1 106 ? -18.338 3.430 12.726 1.00 92.88 106 ILE A O 1
ATOM 845 N N . ASN A 1 107 ? -18.560 3.498 10.490 1.00 94.00 107 ASN A N 1
ATOM 846 C CA . ASN A 1 107 ? -19.954 3.083 10.479 1.00 94.00 107 ASN A CA 1
ATOM 847 C C . ASN A 1 107 ? -20.009 1.562 10.302 1.00 94.00 107 ASN A C 1
ATOM 849 O O . ASN A 1 107 ? -19.714 1.050 9.221 1.00 94.00 107 ASN A O 1
ATOM 853 N N . ASP A 1 108 ? -20.354 0.859 11.376 1.00 94.00 108 ASP A N 1
ATOM 854 C CA . ASP A 1 108 ? -20.448 -0.595 11.411 1.00 94.00 108 ASP A CA 1
ATOM 855 C C . ASP A 1 108 ? -21.890 -1.040 11.715 1.00 94.00 108 ASP A C 1
ATOM 857 O O . ASP A 1 108 ? -22.239 -1.296 12.870 1.00 94.00 108 ASP A O 1
ATOM 861 N N . PRO A 1 109 ? -22.756 -1.139 10.691 1.00 91.56 109 PRO A N 1
ATOM 862 C CA . PRO A 1 109 ? -24.171 -1.444 10.890 1.00 91.56 109 PRO A CA 1
ATOM 863 C C . PRO A 1 109 ? -24.423 -2.857 11.433 1.00 91.56 109 PRO A C 1
ATOM 865 O O . PRO A 1 109 ? -25.497 -3.114 11.970 1.00 91.56 109 PRO A O 1
ATOM 868 N N . LYS A 1 110 ? -23.466 -3.782 11.277 1.00 91.81 110 LYS A N 1
ATOM 869 C CA . LYS A 1 110 ? -23.601 -5.187 11.694 1.00 91.81 110 LYS A CA 1
ATOM 870 C C . LYS A 1 110 ? -22.789 -5.544 12.935 1.00 91.81 110 LYS A C 1
ATOM 872 O O . LYS A 1 110 ? -22.928 -6.658 13.421 1.00 91.81 110 LYS A O 1
ATOM 877 N N . ARG A 1 111 ? -21.969 -4.617 13.439 1.00 90.94 111 ARG A N 1
ATOM 878 C CA . ARG A 1 111 ? -21.053 -4.795 14.582 1.00 90.94 111 ARG A CA 1
ATOM 879 C C . ARG A 1 111 ? -19.900 -5.782 14.356 1.00 90.94 111 ARG A C 1
ATOM 881 O O . ARG A 1 111 ? -19.112 -6.003 15.270 1.00 90.94 111 ARG A O 1
ATO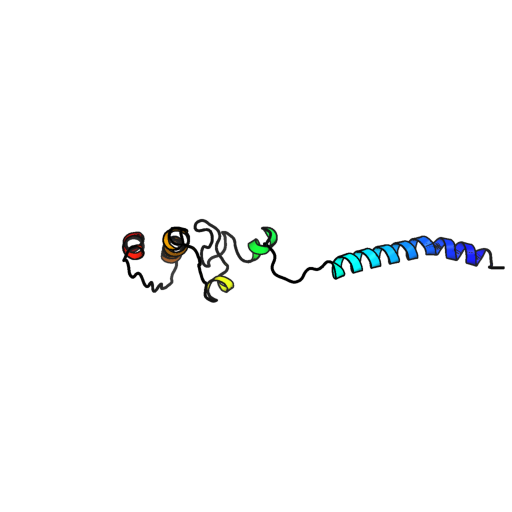M 888 N N . GLU A 1 112 ? -19.752 -6.317 13.144 1.00 92.81 112 GLU A N 1
ATOM 889 C CA . GLU A 1 112 ? -18.688 -7.265 12.795 1.00 92.81 112 GLU A CA 1
ATOM 890 C C . GLU A 1 112 ? -17.298 -6.633 12.954 1.00 92.81 112 GLU A C 1
ATOM 892 O O . GLU A 1 112 ? -16.362 -7.284 13.411 1.00 92.81 112 GLU A O 1
ATOM 897 N N . ILE A 1 113 ? -17.136 -5.360 12.590 1.00 95.00 113 ILE A N 1
ATOM 898 C CA . ILE A 1 113 ? -15.849 -4.669 12.709 1.00 95.00 113 ILE A CA 1
ATOM 899 C C . ILE A 1 113 ? -15.541 -4.434 14.185 1.00 95.00 113 ILE A C 1
ATOM 901 O O . ILE A 1 113 ? -14.457 -4.789 14.640 1.00 95.00 113 ILE A O 1
ATOM 905 N N . HIS A 1 114 ? -16.504 -3.899 14.937 1.00 94.00 114 HIS A N 1
ATOM 906 C CA . HIS A 1 114 ? -16.345 -3.640 16.365 1.00 94.00 114 HIS A CA 1
ATOM 907 C C . HIS A 1 114 ? -15.956 -4.911 17.131 1.00 94.00 114 HIS A C 1
ATOM 909 O O . HIS A 1 114 ? -14.996 -4.895 17.895 1.00 94.00 114 HIS A O 1
ATOM 915 N N . GLU A 1 115 ? -16.657 -6.024 16.917 1.00 94.19 115 GLU A N 1
ATOM 916 C CA . GLU A 1 115 ? -16.360 -7.299 17.587 1.00 94.19 115 GLU A CA 1
ATOM 917 C C . GLU A 1 115 ? -14.946 -7.814 17.291 1.00 94.19 115 GLU A C 1
ATOM 919 O O . GLU A 1 115 ? -14.298 -8.367 18.178 1.00 94.19 115 GLU A O 1
ATOM 924 N N . ASN A 1 116 ? -14.441 -7.593 16.074 1.00 92.38 116 ASN A N 1
ATOM 925 C CA . ASN A 1 116 ? -13.115 -8.058 15.671 1.00 92.38 116 ASN A CA 1
ATOM 926 C C . ASN A 1 116 ? -11.973 -7.102 16.056 1.00 92.38 116 ASN A C 1
ATOM 928 O O . ASN A 1 116 ? -10.831 -7.551 16.154 1.00 92.38 116 ASN A O 1
ATOM 932 N N . THR A 1 117 ? -12.234 -5.803 16.249 1.00 93.81 117 THR A N 1
ATOM 933 C CA . THR A 1 117 ? -11.163 -4.802 16.432 1.00 93.81 117 THR A CA 1
ATOM 934 C C . THR A 1 117 ? -11.203 -4.047 17.757 1.00 93.81 117 THR A C 1
ATOM 936 O O . THR A 1 117 ? -10.204 -3.420 18.093 1.00 93.81 117 THR A O 1
ATOM 939 N N . ALA A 1 118 ? -12.296 -4.088 18.529 1.00 88.44 118 ALA A N 1
ATOM 940 C CA . ALA A 1 118 ? -12.442 -3.268 19.740 1.00 88.44 118 ALA A CA 1
ATOM 941 C C . ALA A 1 118 ? -11.373 -3.537 20.810 1.00 88.44 118 ALA A C 1
ATOM 943 O O . ALA A 1 118 ? -10.993 -2.623 21.519 1.00 88.44 118 ALA A O 1
ATOM 944 N N . GLY A 1 119 ? -10.842 -4.760 20.913 1.00 85.44 119 GLY A N 1
ATOM 945 C CA . GLY A 1 119 ? -9.755 -5.060 21.856 1.00 85.44 119 GLY A CA 1
ATOM 946 C C . GLY A 1 119 ? -8.410 -4.399 21.516 1.00 85.44 119 GLY A C 1
ATOM 947 O O . GLY A 1 119 ? -7.4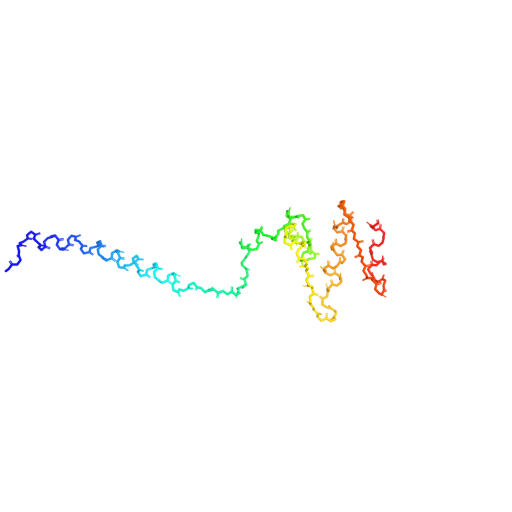91 -4.452 22.327 1.00 85.44 119 GLY A O 1
ATOM 948 N N . PHE A 1 120 ? -8.280 -3.814 20.322 1.00 78.81 120 PHE A N 1
ATOM 949 C CA . PHE A 1 120 ? -7.060 -3.177 19.821 1.00 78.81 120 PHE A CA 1
ATOM 950 C C . PHE A 1 120 ? -7.176 -1.651 19.680 1.00 78.81 120 PHE A C 1
ATOM 952 O O . PHE A 1 120 ? -6.181 -1.018 19.324 1.00 78.81 120 PHE A O 1
ATOM 959 N N . LEU A 1 121 ? -8.367 -1.085 19.905 1.00 74.62 121 LEU A N 1
ATOM 960 C CA . LEU A 1 121 ? -8.681 0.347 19.815 1.00 74.62 121 LEU A CA 1
ATOM 961 C C . LEU A 1 121 ? -8.926 0.923 21.210 1.00 74.62 121 LEU A C 1
ATOM 963 O O . LEU A 1 121 ? -8.518 2.084 21.423 1.00 74.62 121 LEU A O 1
#

Foldseek 3Di:
DDDPVVVVVVVVCVVVVVVVVVVCVVVCVVVVPDDPDDDDDDPVGCCVFWFQPALAFDDQLPRIHGHNVVRPPDDDDDDDPPPCCCPRGVLSRLLSCLVDPDDDDDDDPPCPSVVSCVVSD